Protein AF-A0A9X9A123-F1 (afdb_monomer_lite)

Radius of gyration: 27.2 Å; chains: 1; bounding box: 57×41×63 Å

Foldseek 3Di:
DDDDPPPPDQDPPDADAPPPPHDGDPPRVVVVVVVVCVVPVDDDADPPPRDDDKDKDWDAACDAPVVPDPPPRRHDRPDTHIDMDD

pLDDT: mean 85.86, std 15.97, range [31.08, 98.0]

Secondary structure (DSSP, 8-state):
------TTS--TTS--BSSTTSPBPTT-HHHHHHHHHHHT--PPPPSSS-S---EEEEEE-SS--TTT---GGGT-TT-EEEEEE-

Organism: Bacillus cereus (NCBI:txid1396)

InterPro domains:
  IPR011614 Catalase core domain [PF00199] (12-86)
  IPR018028 Catalase, mono-functional, haem-containing [PR00067] (15-38)
  IPR018028 Catalase, mono-functional, haem-containing [PR00067] (78-86)
  IPR018028 Catalase, mono-functional, haem-containing [PS51402] (1-86)
  IPR018028 Catalase, mono-functional, haem-containing [PTHR11465] (11-86)
  IPR020835 Catalase superfamily [SSF56634] (12-86)
  IPR024708 Catalase active site [PS00438] (38-54)

Structure (mmCIF, N/CA/C/O backbone):
data_AF-A0A9X9A123-F1
#
_entry.id   AF-A0A9X9A123-F1
#
loop_
_atom_site.group_PDB
_atom_site.id
_atom_site.type_symbol
_atom_site.label_atom_id
_atom_site.label_alt_id
_atom_site.label_comp_id
_atom_site.label_asym_id
_atom_site.label_entity_id
_atom_site.label_seq_id
_atom_site.pdbx_PDB_ins_code
_atom_site.Cartn_x
_atom_site.Cartn_y
_atom_site.Cartn_z
_atom_site.occupancy
_atom_site.B_iso_or_equiv
_atom_site.auth_seq_id
_atom_site.auth_comp_id
_atom_site.auth_asym_id
_atom_site.auth_atom_id
_atom_site.pdbx_PDB_model_num
ATOM 1 N N . PHE A 1 1 ? 33.076 -24.883 -32.541 1.00 35.22 1 PHE A N 1
ATOM 2 C CA . PHE A 1 1 ? 33.849 -24.442 -31.362 1.00 35.22 1 PHE A CA 1
ATOM 3 C C . PHE A 1 1 ? 33.287 -23.097 -30.904 1.00 35.22 1 PHE A C 1
ATOM 5 O O . PHE A 1 1 ? 33.600 -22.107 -31.529 1.00 35.22 1 PHE A O 1
ATOM 12 N N . ASN A 1 2 ? 32.397 -22.938 -29.932 1.00 31.08 2 ASN A N 1
ATOM 13 C CA . ASN A 1 2 ? 31.986 -23.793 -28.833 1.00 31.08 2 ASN A CA 1
ATOM 14 C C . ASN A 1 2 ? 30.576 -23.399 -28.364 1.00 31.08 2 ASN A C 1
ATOM 16 O O . ASN A 1 2 ? 30.266 -22.219 -28.259 1.00 31.08 2 ASN A O 1
ATOM 20 N N . LYS A 1 3 ? 29.828 -24.444 -27.999 1.00 36.78 3 LYS A N 1
ATOM 21 C CA . LYS A 1 3 ? 28.641 -24.493 -27.139 1.00 36.78 3 LYS A CA 1
ATOM 22 C C . LYS A 1 3 ? 27.349 -23.850 -27.659 1.00 36.78 3 LYS A C 1
ATOM 24 O O . LYS A 1 3 ? 27.127 -22.649 -27.561 1.00 36.78 3 LYS A O 1
ATOM 29 N N . HIS A 1 4 ? 26.464 -24.740 -28.112 1.00 41.47 4 HIS A N 1
ATOM 30 C CA . HIS A 1 4 ? 25.013 -24.601 -28.051 1.00 41.47 4 HIS A CA 1
ATOM 31 C C . HIS A 1 4 ? 24.620 -23.971 -26.711 1.00 41.47 4 HIS A C 1
ATOM 33 O O . HIS A 1 4 ? 24.704 -24.610 -25.664 1.00 41.47 4 HIS A O 1
ATOM 39 N N . ARG A 1 5 ? 24.274 -22.686 -26.739 1.00 52.00 5 ARG A N 1
ATOM 40 C CA . ARG A 1 5 ? 23.613 -22.029 -25.622 1.00 52.00 5 ARG A CA 1
ATOM 41 C C . ARG A 1 5 ? 22.185 -22.559 -25.654 1.00 52.00 5 ARG A C 1
ATOM 43 O O . ARG A 1 5 ? 21.472 -22.295 -26.615 1.00 52.00 5 ARG A O 1
ATOM 50 N N . GLU A 1 6 ? 21.832 -23.395 -24.685 1.00 44.12 6 GLU A N 1
ATOM 51 C CA . GLU A 1 6 ? 20.461 -23.853 -24.468 1.00 44.12 6 GLU A CA 1
ATOM 52 C C . GLU A 1 6 ? 19.552 -22.616 -24.394 1.00 44.12 6 GLU A C 1
ATOM 54 O O . GLU A 1 6 ? 19.641 -21.811 -23.468 1.00 44.12 6 GLU A O 1
ATOM 59 N N . LEU A 1 7 ? 18.754 -22.409 -25.445 1.00 51.53 7 LEU A N 1
ATOM 60 C CA . LEU A 1 7 ? 17.796 -21.309 -25.602 1.00 51.53 7 LEU A CA 1
ATOM 61 C C . LEU A 1 7 ? 16.469 -21.661 -24.914 1.00 51.53 7 LEU A C 1
ATOM 63 O O . LEU A 1 7 ? 15.406 -21.512 -25.507 1.00 51.53 7 LEU A O 1
ATOM 67 N N . THR A 1 8 ? 16.518 -22.200 -23.699 1.00 49.62 8 THR A N 1
ATOM 68 C CA . THR A 1 8 ? 15.309 -22.566 -22.943 1.00 49.62 8 THR A CA 1
ATOM 69 C C . THR A 1 8 ? 14.887 -21.499 -21.940 1.00 49.62 8 THR A C 1
ATOM 71 O O . THR A 1 8 ? 13.767 -21.553 -21.453 1.00 49.62 8 THR A O 1
ATOM 74 N N . GLU A 1 9 ? 15.727 -20.492 -21.691 1.00 53.16 9 GLU A N 1
ATOM 75 C CA . GLU A 1 9 ? 15.409 -19.369 -20.807 1.00 53.16 9 GLU A CA 1
ATOM 76 C C . GLU A 1 9 ? 15.499 -18.047 -21.586 1.00 53.16 9 GLU A C 1
ATOM 78 O O . GLU A 1 9 ? 16.539 -17.777 -22.207 1.00 53.16 9 GLU A O 1
ATOM 83 N N . PRO A 1 10 ? 14.446 -17.207 -21.582 1.00 57.41 10 PRO A N 1
ATOM 84 C CA . PRO A 1 10 ? 14.505 -15.906 -22.229 1.00 57.41 10 PRO A CA 1
ATOM 85 C C . PRO A 1 10 ? 15.591 -15.036 -21.583 1.00 57.41 10 PRO A C 1
ATOM 87 O O . PRO A 1 10 ? 15.833 -15.077 -20.373 1.00 57.41 10 PRO A O 1
ATOM 90 N N . ALA A 1 11 ? 16.288 -14.244 -22.398 1.00 62.88 11 ALA A N 1
ATOM 91 C CA . ALA A 1 11 ? 17.404 -13.425 -21.946 1.00 62.88 11 ALA A CA 1
ATOM 92 C C . ALA A 1 11 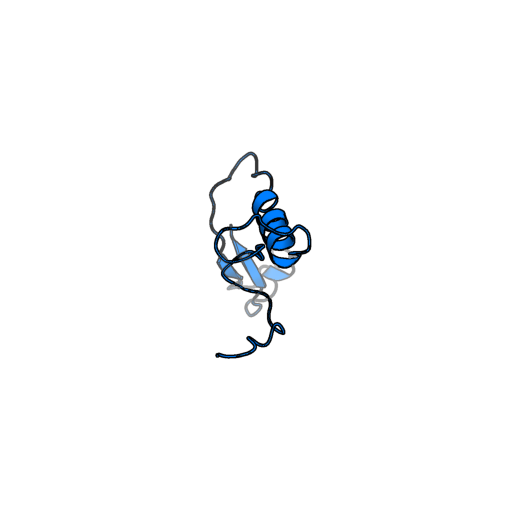? 16.920 -12.288 -21.024 1.00 62.88 11 ALA A C 1
ATOM 94 O O . ALA A 1 11 ? 16.642 -11.183 -21.464 1.00 62.88 11 ALA A O 1
ATOM 95 N N . LYS A 1 12 ? 16.889 -12.539 -19.710 1.00 63.78 12 LYS A N 1
ATOM 96 C CA . LYS A 1 12 ? 16.439 -11.589 -18.671 1.00 63.78 12 LYS A CA 1
ATOM 97 C C . LYS A 1 12 ? 17.102 -10.200 -18.717 1.00 63.78 12 LYS A C 1
ATOM 99 O O . LYS A 1 12 ? 16.553 -9.245 -18.181 1.00 63.78 12 LYS A O 1
ATOM 104 N N . PHE A 1 13 ? 18.291 -10.088 -19.307 1.00 77.12 13 PHE A N 1
ATOM 105 C CA . PHE A 1 13 ? 19.102 -8.864 -19.292 1.00 77.12 13 PHE A CA 1
ATOM 106 C C . PHE A 1 13 ? 19.331 -8.231 -20.671 1.00 77.12 13 PHE A C 1
ATOM 108 O O . PHE A 1 13 ? 19.862 -7.123 -20.735 1.00 77.12 13 PHE A O 1
ATOM 115 N N . HIS A 1 14 ? 18.979 -8.909 -21.768 1.00 84.44 14 HIS A N 1
ATOM 116 C CA . HIS A 1 14 ? 19.287 -8.448 -23.125 1.00 84.44 14 HIS A CA 1
ATOM 117 C C . HIS A 1 14 ? 18.148 -8.781 -24.083 1.00 84.44 14 HIS A C 1
ATOM 119 O O . HIS A 1 14 ? 17.609 -9.880 -24.024 1.00 84.44 14 HIS A O 1
ATOM 125 N N . SER A 1 15 ? 17.842 -7.860 -24.995 1.00 88.19 15 SER A N 1
ATOM 126 C CA . SER A 1 15 ? 16.882 -8.107 -26.066 1.00 88.19 15 SER A CA 1
ATOM 127 C C . SER A 1 15 ? 17.405 -9.136 -27.068 1.00 88.19 15 SER A C 1
ATOM 129 O O . SER A 1 15 ? 18.614 -9.296 -27.277 1.00 88.19 15 SER A O 1
ATOM 131 N N . GLN A 1 16 ? 16.481 -9.836 -27.715 1.00 90.06 16 GLN A N 1
ATOM 132 C CA . GLN A 1 16 ? 16.775 -10.745 -28.804 1.00 90.06 16 GLN A CA 1
ATOM 133 C C . GLN A 1 16 ? 17.097 -9.939 -30.067 1.00 90.06 16 GLN A C 1
ATOM 135 O O . GLN A 1 16 ? 16.264 -9.197 -30.586 1.00 90.06 16 GLN A O 1
ATOM 140 N N . THR A 1 17 ? 18.314 -10.095 -30.582 1.00 89.69 17 THR A N 1
ATOM 141 C CA . THR A 1 17 ? 18.803 -9.375 -31.765 1.00 89.69 17 THR A CA 1
ATOM 142 C C . THR A 1 17 ? 19.332 -10.330 -32.832 1.00 89.69 17 THR A C 1
ATOM 144 O O . THR A 1 17 ? 19.724 -11.466 -32.545 1.00 89.69 17 THR A O 1
ATOM 147 N N . VAL A 1 18 ? 19.405 -9.865 -34.084 1.00 90.00 18 VAL A N 1
ATOM 148 C CA . VAL A 1 18 ? 20.096 -10.589 -35.169 1.00 90.00 18 VAL A CA 1
ATOM 149 C C . VAL A 1 18 ? 21.616 -10.484 -34.971 1.00 90.00 18 VAL A C 1
ATOM 151 O O . VAL A 1 18 ? 22.293 -9.643 -35.555 1.00 90.00 18 VAL A O 1
ATOM 154 N N . GLY A 1 19 ? 22.175 -11.328 -34.104 1.00 86.94 19 GLY A N 1
ATOM 155 C CA . GLY A 1 19 ? 23.585 -11.247 -33.707 1.00 86.94 19 GLY A CA 1
ATOM 156 C C . GLY A 1 19 ? 23.872 -10.084 -32.747 1.00 86.94 19 GLY A C 1
ATOM 157 O O . GLY A 1 19 ? 22.991 -9.297 -32.410 1.00 86.94 19 GLY A O 1
ATOM 158 N N . SER A 1 20 ? 25.116 -9.957 -32.280 1.00 83.81 20 SER A N 1
ATOM 159 C CA . SER A 1 20 ? 25.473 -9.056 -31.164 1.00 83.81 20 SER A CA 1
ATOM 160 C C . SER A 1 20 ? 25.306 -7.555 -31.440 1.00 83.81 20 SER A C 1
ATOM 162 O O . SER A 1 20 ? 25.274 -6.767 -30.500 1.00 83.81 20 SER A O 1
ATOM 164 N N . ARG A 1 21 ? 25.230 -7.147 -32.711 1.00 87.12 21 ARG A N 1
ATOM 165 C CA . ARG A 1 21 ? 25.059 -5.748 -33.148 1.00 87.12 21 ARG A CA 1
ATOM 166 C C . ARG A 1 21 ? 23.952 -5.574 -34.194 1.00 87.12 21 ARG A C 1
ATOM 168 O O . ARG A 1 21 ? 23.943 -4.576 -34.908 1.00 87.12 21 ARG A O 1
ATOM 175 N N . GLY A 1 22 ? 23.069 -6.560 -34.335 1.00 89.12 22 GLY A N 1
ATOM 176 C CA . GLY A 1 22 ? 21.950 -6.475 -35.270 1.00 89.12 22 GLY A CA 1
ATOM 177 C C . GLY A 1 22 ? 20.706 -5.822 -34.671 1.00 89.12 22 GLY A C 1
ATOM 178 O O . GLY A 1 22 ? 20.677 -5.518 -33.478 1.00 89.12 22 GLY A O 1
ATOM 179 N N . PRO A 1 23 ? 19.666 -5.618 -35.496 1.00 92.00 23 PRO A N 1
ATOM 180 C CA . PRO A 1 23 ? 18.379 -5.103 -35.041 1.00 92.00 23 PRO A CA 1
ATOM 181 C C . PRO A 1 23 ? 17.700 -6.058 -34.050 1.00 92.00 23 PRO A C 1
ATOM 183 O O . PRO A 1 23 ? 17.953 -7.267 -34.062 1.00 92.00 23 PRO A O 1
ATOM 186 N N . VAL A 1 24 ? 16.825 -5.492 -33.216 1.00 91.69 24 VAL A N 1
ATOM 187 C CA . VAL A 1 24 ? 15.947 -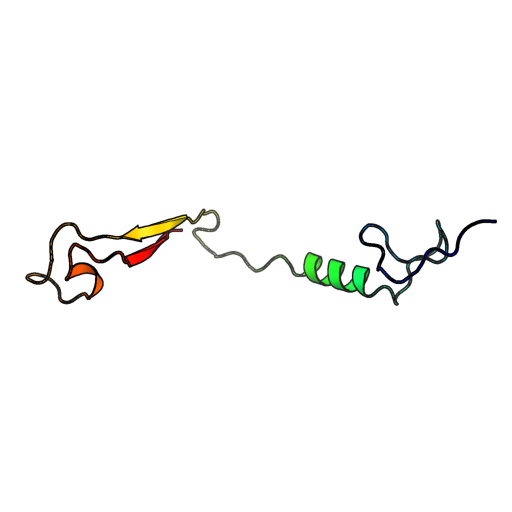6.232 -32.297 1.00 91.69 24 VAL A CA 1
ATOM 188 C C . VAL A 1 24 ? 14.875 -6.977 -33.090 1.00 91.69 24 VAL A C 1
ATOM 190 O O . VAL A 1 24 ? 14.380 -6.476 -34.099 1.00 91.69 24 VAL A O 1
ATOM 193 N N . LEU A 1 25 ? 14.547 -8.186 -32.643 1.00 89.62 25 LEU A N 1
ATOM 194 C CA . LEU A 1 25 ? 13.521 -9.029 -33.239 1.00 89.62 25 LEU A CA 1
ATOM 195 C C . LEU A 1 25 ? 12.156 -8.785 -32.587 1.00 89.62 25 LEU A C 1
ATOM 197 O O . LEU A 1 25 ? 12.044 -8.816 -31.369 1.00 89.62 25 LEU A O 1
ATOM 201 N N . GLU A 1 26 ? 11.111 -8.659 -33.405 1.00 90.25 26 GLU A N 1
ATOM 202 C CA . GLU A 1 26 ? 9.722 -8.461 -32.942 1.00 90.25 26 GLU A CA 1
ATOM 203 C C . GLU A 1 26 ? 9.145 -9.677 -32.195 1.00 90.25 26 GLU A C 1
ATOM 205 O O . GLU A 1 26 ? 8.211 -9.576 -31.411 1.00 90.25 26 GLU A O 1
ATOM 210 N N . GLN A 1 27 ? 9.706 -10.866 -32.420 1.00 89.62 27 GLN A N 1
ATOM 211 C CA . GLN A 1 27 ? 9.283 -12.082 -31.716 1.00 89.62 27 GLN A CA 1
ATOM 212 C C . GLN A 1 27 ? 9.733 -12.117 -30.243 1.00 89.62 27 GLN A C 1
ATOM 214 O O . GLN A 1 27 ? 9.414 -13.074 -29.538 1.00 89.62 27 GLN A O 1
ATOM 219 N N . ASP A 1 28 ? 10.500 -11.119 -29.787 1.00 89.88 28 ASP A N 1
ATOM 220 C CA . ASP A 1 28 ? 10.950 -11.005 -28.401 1.00 89.88 28 ASP A CA 1
ATOM 221 C C . ASP A 1 28 ? 9.793 -10.591 -27.480 1.00 89.88 28 ASP A C 1
ATOM 223 O O . ASP A 1 28 ? 9.643 -9.429 -27.091 1.00 89.88 28 ASP A O 1
ATOM 227 N N . SER A 1 29 ? 8.954 -11.563 -27.121 1.00 88.75 29 SER A N 1
ATOM 228 C CA . SER A 1 29 ? 7.784 -11.331 -26.271 1.00 88.75 29 SER A CA 1
ATOM 229 C C . SER A 1 29 ? 8.155 -10.747 -24.906 1.00 88.75 29 SER A C 1
ATOM 231 O O . SER A 1 29 ? 7.433 -9.901 -24.389 1.00 88.75 29 SER A O 1
ATOM 233 N N . VAL A 1 30 ? 9.311 -11.119 -24.347 1.00 88.88 30 VAL A N 1
ATOM 234 C CA . VAL A 1 30 ? 9.761 -10.655 -23.025 1.00 88.88 30 VAL A CA 1
ATOM 235 C C . VAL A 1 30 ? 10.125 -9.174 -23.042 1.00 88.88 30 VAL A C 1
ATOM 237 O O . VAL A 1 30 ? 9.781 -8.444 -22.105 1.00 88.88 30 VAL A O 1
ATOM 240 N N . LEU A 1 31 ? 10.779 -8.703 -24.107 1.00 90.50 31 LEU A N 1
ATOM 241 C CA . LEU A 1 31 ? 11.026 -7.277 -24.306 1.00 90.50 31 LEU A CA 1
ATOM 242 C C . LEU A 1 31 ? 9.712 -6.501 -24.417 1.00 90.50 31 LEU A C 1
ATOM 244 O O . LEU A 1 31 ? 9.546 -5.481 -23.743 1.00 90.50 31 LEU A O 1
ATOM 248 N N . HIS A 1 32 ? 8.787 -6.975 -25.254 1.00 91.06 32 HIS A N 1
ATOM 249 C CA . HIS A 1 32 ? 7.519 -6.289 -25.486 1.00 91.06 32 HIS A CA 1
ATOM 250 C C . HIS A 1 32 ? 6.659 -6.223 -24.219 1.00 91.06 32 HIS A C 1
ATOM 252 O O . HIS A 1 32 ? 6.179 -5.141 -23.888 1.00 91.06 32 HIS A O 1
ATOM 258 N N . GLU A 1 33 ? 6.528 -7.317 -23.467 1.00 91.94 33 GLU A N 1
ATOM 259 C CA . GLU A 1 33 ? 5.795 -7.349 -22.193 1.00 91.94 33 GLU A CA 1
ATOM 260 C C . GLU A 1 33 ? 6.406 -6.389 -21.160 1.00 91.94 33 GLU A C 1
ATOM 262 O O . GLU A 1 33 ? 5.694 -5.609 -20.522 1.00 91.94 33 GLU A O 1
ATOM 267 N N . SER A 1 34 ? 7.738 -6.371 -21.047 1.00 90.12 34 SER A N 1
ATOM 268 C CA . SER A 1 34 ? 8.446 -5.479 -20.121 1.00 90.12 34 SER A CA 1
ATOM 269 C C . SER A 1 34 ? 8.241 -4.001 -20.473 1.00 90.12 34 SER A C 1
ATOM 271 O O . SER A 1 34 ? 7.977 -3.178 -19.594 1.00 90.12 34 SER A O 1
ATOM 273 N N . LEU A 1 35 ? 8.325 -3.651 -21.763 1.00 92.69 35 LEU A N 1
ATOM 274 C CA . LEU A 1 35 ? 8.079 -2.288 -22.242 1.00 92.69 35 LEU A CA 1
ATOM 275 C C . LEU A 1 35 ? 6.617 -1.878 -22.062 1.00 92.69 35 LEU A C 1
ATOM 277 O O . LEU A 1 35 ? 6.348 -0.752 -21.644 1.00 92.69 35 LEU A O 1
ATOM 281 N N . GLN A 1 36 ? 5.675 -2.779 -22.341 1.00 94.81 36 GLN A N 1
ATOM 282 C CA . GLN A 1 36 ? 4.248 -2.529 -22.150 1.00 94.81 36 GLN A CA 1
ATOM 283 C C . GLN A 1 36 ? 3.929 -2.216 -20.688 1.00 94.81 36 GLN A C 1
ATOM 285 O O . GLN A 1 36 ? 3.232 -1.233 -20.428 1.00 94.81 36 GLN A O 1
ATOM 290 N N . GLN A 1 37 ? 4.469 -2.992 -19.744 1.00 93.25 37 GLN A N 1
ATOM 291 C CA . GLN A 1 37 ? 4.274 -2.744 -18.318 1.00 93.25 37 GLN A CA 1
ATOM 292 C C . GLN A 1 37 ? 4.907 -1.421 -17.877 1.00 93.25 37 GLN A C 1
ATOM 294 O O . GLN A 1 37 ? 4.269 -0.664 -17.152 1.00 93.25 37 GLN A O 1
ATOM 299 N N . PHE A 1 38 ? 6.114 -1.107 -18.352 1.00 92.75 38 PHE A N 1
ATOM 300 C CA . PHE A 1 38 ? 6.799 0.145 -18.023 1.00 92.75 38 PHE A CA 1
ATOM 301 C C . PHE A 1 38 ? 6.050 1.385 -18.534 1.00 92.75 38 PHE A C 1
ATOM 303 O O . PHE A 1 38 ? 5.834 2.338 -17.788 1.00 92.75 38 PHE A O 1
ATOM 310 N N . ILE A 1 39 ? 5.604 1.370 -19.794 1.00 95.25 39 ILE A N 1
ATOM 311 C CA . ILE A 1 39 ? 4.880 2.500 -20.401 1.00 95.25 39 ILE A CA 1
ATOM 312 C C . ILE A 1 39 ? 3.565 2.780 -19.657 1.00 95.25 39 ILE A C 1
ATOM 314 O O . ILE A 1 39 ? 3.171 3.938 -19.523 1.00 95.25 39 ILE A O 1
ATOM 318 N N . HIS A 1 40 ? 2.906 1.737 -19.146 1.00 93.88 40 HIS A N 1
ATOM 319 C CA . HIS A 1 40 ? 1.611 1.836 -18.465 1.00 93.88 40 HIS A CA 1
ATOM 320 C C . HIS A 1 40 ? 1.707 1.763 -16.934 1.00 93.88 40 HIS A C 1
ATOM 322 O O . HIS A 1 40 ? 0.684 1.635 -16.264 1.00 93.88 40 HIS A O 1
ATOM 328 N N . GLU A 1 41 ? 2.907 1.868 -16.359 1.00 94.38 41 GLU A N 1
ATOM 329 C CA . GLU A 1 41 ? 3.106 1.771 -14.908 1.00 94.38 41 GLU A CA 1
ATOM 330 C C . GLU A 1 41 ? 2.428 2.930 -14.163 1.00 94.38 41 GLU A C 1
A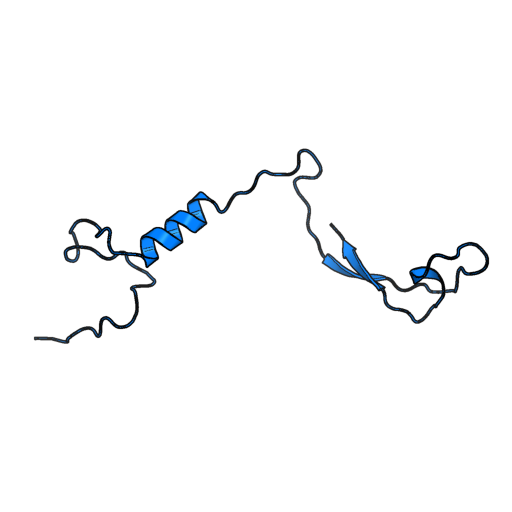TOM 332 O O . GLU A 1 41 ? 1.895 2.774 -13.061 1.00 94.38 41 GLU A O 1
ATOM 337 N N . LYS A 1 42 ? 2.423 4.117 -14.776 1.00 89.94 42 LYS A N 1
ATOM 338 C CA . LYS A 1 42 ? 1.898 5.320 -14.141 1.00 89.94 42 LYS A CA 1
ATOM 339 C C . LYS A 1 42 ? 0.383 5.431 -14.311 1.00 89.94 42 LYS A C 1
ATOM 341 O O . LYS A 1 42 ? -0.118 5.811 -15.365 1.00 89.94 42 LYS A O 1
ATOM 346 N N . ILE A 1 43 ? -0.339 5.208 -13.218 1.00 87.88 43 ILE A N 1
ATOM 347 C CA . ILE A 1 43 ? -1.744 5.610 -13.083 1.00 87.88 43 ILE A CA 1
ATOM 348 C C . ILE A 1 43 ? -1.867 7.111 -12.780 1.00 87.88 43 ILE A C 1
ATOM 350 O O . ILE A 1 43 ? -0.928 7.746 -12.292 1.00 87.88 43 ILE A O 1
ATOM 354 N N . LEU A 1 44 ? -3.042 7.688 -13.043 1.00 88.62 44 LEU A N 1
ATOM 355 C CA . LEU A 1 44 ? -3.340 9.070 -12.662 1.00 88.62 44 LEU A CA 1
ATOM 356 C C . LEU A 1 44 ? -3.253 9.246 -11.138 1.00 88.62 44 LEU A C 1
ATOM 358 O O . LEU A 1 44 ? -3.737 8.422 -10.360 1.00 88.62 44 LEU A O 1
ATOM 362 N N . GLU A 1 45 ? -2.648 10.348 -10.713 1.00 89.12 45 GLU A N 1
ATOM 363 C CA . GLU A 1 45 ? -2.501 10.696 -9.302 1.00 89.12 45 GLU A CA 1
ATOM 364 C C . GLU A 1 45 ? -3.811 11.282 -8.731 1.00 89.12 45 GLU A C 1
ATOM 366 O O . GLU A 1 45 ? -4.654 11.807 -9.462 1.00 89.12 45 GLU A O 1
ATOM 371 N N . ARG A 1 46 ? -4.008 11.200 -7.404 1.00 88.81 46 ARG A N 1
ATOM 372 C CA . ARG A 1 46 ? -5.158 11.850 -6.739 1.00 88.81 46 ARG A CA 1
ATOM 373 C C . ARG A 1 46 ? -5.050 13.379 -6.881 1.00 88.81 46 ARG A C 1
ATOM 375 O O . ARG A 1 46 ? -3.936 13.884 -6.838 1.00 88.81 46 ARG A O 1
ATOM 382 N N . PRO A 1 47 ? -6.161 14.136 -6.966 1.00 89.44 47 PRO A N 1
ATOM 383 C CA . PRO A 1 47 ? -6.104 15.595 -7.130 1.00 89.44 47 PRO A CA 1
ATOM 384 C C . PRO A 1 47 ? -5.561 16.332 -5.892 1.00 89.44 47 PRO A C 1
ATOM 386 O O . PRO A 1 47 ? -4.976 17.402 -6.014 1.00 89.44 47 PRO A O 1
ATOM 389 N N . VAL A 1 48 ? -5.741 15.760 -4.696 1.00 92.00 48 VAL A N 1
ATOM 390 C CA . VAL A 1 48 ? -5.251 16.283 -3.409 1.00 92.00 48 VAL A CA 1
ATOM 391 C C . VAL A 1 48 ? -4.705 15.140 -2.546 1.00 92.00 48 VAL A C 1
ATOM 393 O O . VAL A 1 48 ? -5.014 13.971 -2.794 1.00 92.00 48 VAL A O 1
ATOM 396 N N . HIS A 1 49 ? -3.887 15.460 -1.534 1.00 92.69 49 HIS A N 1
ATOM 397 C CA . HIS A 1 49 ? -3.174 14.473 -0.697 1.00 92.69 49 HIS A CA 1
ATOM 398 C C . HIS A 1 49 ? -2.388 13.452 -1.541 1.00 92.69 49 HIS A C 1
ATOM 400 O O . HIS A 1 49 ? -2.498 12.230 -1.379 1.00 92.69 49 HIS A O 1
ATOM 406 N N . VAL A 1 50 ? -1.639 13.983 -2.510 1.00 88.06 50 VAL A N 1
ATOM 407 C CA . VAL A 1 50 ? -0.938 13.208 -3.541 1.00 88.06 50 VAL A CA 1
ATOM 408 C C . VAL A 1 50 ? 0.229 12.429 -2.942 1.00 88.06 50 VAL A C 1
ATOM 410 O O . VAL A 1 50 ? 0.358 11.224 -3.153 1.00 88.06 50 VAL A O 1
ATOM 413 N N . LYS A 1 51 ? 1.023 13.108 -2.110 1.00 90.50 51 LYS A N 1
ATOM 414 C CA . LYS A 1 51 ? 2.127 12.519 -1.356 1.00 90.50 51 LYS A CA 1
ATOM 415 C C . LYS A 1 51 ? 1.624 12.039 0.002 1.00 90.50 51 LYS A C 1
ATOM 417 O O . LYS A 1 51 ? 1.107 12.831 0.783 1.00 90.50 51 LYS A O 1
ATOM 422 N N . GLY A 1 52 ? 1.808 10.757 0.280 1.00 91.06 52 GLY A N 1
ATOM 423 C CA . GLY A 1 52 ? 1.465 10.138 1.555 1.00 91.06 52 GLY A CA 1
ATOM 424 C C . GLY A 1 52 ? 2.099 8.758 1.657 1.00 91.06 52 GLY A C 1
ATOM 425 O O . GLY A 1 52 ? 2.458 8.165 0.639 1.00 91.06 52 GLY A O 1
ATOM 426 N N . PHE A 1 53 ? 2.236 8.265 2.880 1.00 93.44 53 PHE A N 1
ATOM 427 C CA . PHE A 1 53 ? 2.756 6.935 3.177 1.00 93.44 53 PHE A CA 1
ATOM 428 C C . PHE A 1 53 ? 1.737 6.211 4.037 1.00 93.44 53 PHE A C 1
ATOM 430 O O . PHE A 1 53 ? 1.099 6.833 4.879 1.00 93.44 53 PHE A O 1
ATOM 437 N N . GLY A 1 54 ? 1.589 4.908 3.818 1.00 95.25 54 GLY A N 1
ATOM 438 C CA . GLY A 1 54 ? 0.672 4.101 4.603 1.00 95.25 54 GLY A CA 1
ATOM 439 C C . GLY A 1 54 ? 1.384 3.119 5.515 1.00 95.25 54 GLY A C 1
ATOM 440 O O . GLY A 1 54 ? 2.492 2.673 5.218 1.00 95.25 54 GLY A O 1
ATOM 441 N N . ALA A 1 55 ? 0.722 2.768 6.610 1.00 97.56 55 ALA A N 1
ATOM 442 C CA . ALA A 1 55 ? 1.162 1.724 7.523 1.00 97.56 55 ALA A CA 1
ATOM 443 C C . ALA A 1 55 ? -0.020 0.830 7.899 1.00 97.56 55 ALA A C 1
ATOM 445 O O . ALA A 1 55 ? -1.147 1.304 8.076 1.00 97.56 55 ALA A O 1
ATOM 446 N N . PHE A 1 56 ? 0.259 -0.465 8.031 1.00 98.00 56 PHE A N 1
ATOM 447 C CA . PHE A 1 56 ? -0.680 -1.427 8.592 1.00 98.00 56 PHE A CA 1
ATOM 448 C C . PHE A 1 56 ? -0.512 -1.494 10.104 1.00 98.00 56 PHE A C 1
ATOM 450 O O . PHE A 1 56 ? 0.600 -1.415 10.628 1.00 98.00 56 PHE A O 1
ATOM 457 N N . GLY A 1 57 ? -1.624 -1.676 10.801 1.00 96.94 57 GLY A N 1
ATOM 458 C CA . GLY A 1 57 ? -1.635 -1.845 12.242 1.00 96.94 57 GLY A CA 1
ATOM 459 C C 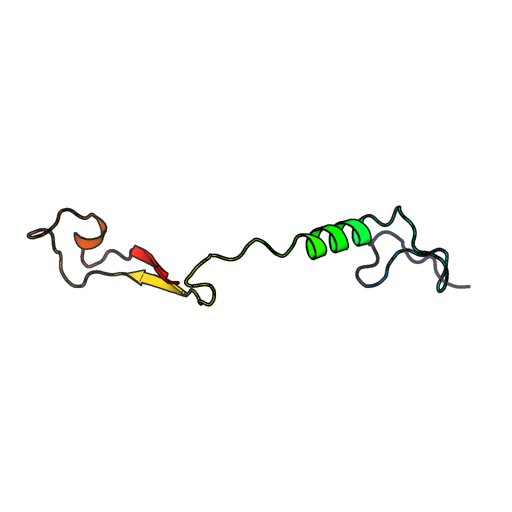. GLY A 1 57 ? -2.958 -2.416 12.717 1.00 96.94 57 GLY A C 1
ATOM 460 O O . GLY A 1 57 ? -3.747 -2.959 11.942 1.00 96.94 57 GLY A O 1
ATOM 461 N N . TYR A 1 58 ? -3.204 -2.279 14.011 1.00 96.81 58 TYR A N 1
ATOM 462 C CA . TYR A 1 58 ? -4.485 -2.618 14.602 1.00 96.81 58 TYR A CA 1
ATOM 463 C C . TYR A 1 58 ? -4.926 -1.510 15.550 1.00 96.81 58 TYR A C 1
ATOM 465 O O . TYR A 1 58 ? -4.114 -0.878 16.225 1.00 96.81 58 TYR A O 1
ATOM 473 N N . PHE A 1 59 ? -6.228 -1.293 15.595 1.00 96.06 59 PHE A N 1
ATOM 474 C CA . PHE A 1 59 ? -6.888 -0.499 16.610 1.00 96.06 59 PHE A CA 1
ATOM 475 C C . PHE A 1 59 ? -7.444 -1.438 17.685 1.00 96.06 59 PHE A C 1
ATOM 477 O O . PHE A 1 59 ? -7.944 -2.518 17.371 1.00 96.06 59 PHE A O 1
ATOM 484 N N . GLN A 1 60 ? -7.338 -1.041 18.950 1.00 95.19 60 GLN A N 1
ATOM 485 C CA . GLN A 1 60 ? -7.910 -1.772 20.075 1.00 95.19 60 GLN A CA 1
ATOM 486 C C . GLN A 1 60 ? -8.499 -0.769 21.062 1.00 95.19 60 GLN A C 1
ATOM 488 O O . GLN A 1 60 ? -7.808 0.141 21.525 1.00 95.19 60 GLN A O 1
ATOM 493 N N . THR A 1 61 ? -9.776 -0.944 21.385 1.00 94.75 61 THR A N 1
ATOM 494 C CA . THR A 1 61 ? -10.454 -0.101 22.369 1.00 94.75 61 THR A CA 1
ATOM 495 C C . THR A 1 61 ? -10.014 -0.498 23.775 1.00 94.75 61 THR A C 1
ATOM 497 O O . THR A 1 61 ? -9.973 -1.678 24.092 1.00 94.75 61 THR A O 1
ATOM 500 N N . ILE A 1 62 ? -9.706 0.464 24.646 1.00 93.81 62 ILE A N 1
ATOM 501 C CA . ILE A 1 62 ? -9.295 0.154 26.029 1.00 93.81 62 ILE A CA 1
ATOM 502 C C . ILE A 1 62 ? -10.508 -0.258 26.883 1.00 93.81 62 ILE A C 1
ATOM 504 O O . ILE A 1 62 ? -10.434 -1.219 27.644 1.00 93.81 62 ILE A O 1
ATOM 508 N N . TYR A 1 63 ? -11.643 0.431 26.719 1.00 93.81 63 TYR A N 1
ATOM 509 C CA . TYR A 1 63 ? -12.888 0.186 27.457 1.00 93.81 63 TYR A CA 1
ATOM 510 C C . TYR A 1 63 ? -14.085 0.110 26.506 1.00 93.81 63 TYR A C 1
ATOM 512 O O . TYR A 1 63 ? -14.136 0.849 25.528 1.00 93.81 63 TYR A O 1
ATOM 520 N N . SER A 1 64 ? -15.063 -0.752 26.803 1.00 94.19 64 SER A N 1
ATOM 521 C CA . SER A 1 64 ? -16.297 -0.853 26.009 1.00 94.19 64 SER A CA 1
ATOM 522 C C . SER A 1 64 ? -17.043 0.481 25.980 1.00 94.19 64 SER A C 1
ATOM 524 O O . SER A 1 64 ? -17.333 1.041 27.033 1.00 94.19 64 SER A O 1
ATOM 526 N N . MET A 1 65 ? -17.395 0.961 24.786 1.00 94.19 65 MET A N 1
ATOM 527 C CA . MET A 1 65 ? -18.197 2.180 24.590 1.00 94.19 65 MET A CA 1
ATOM 528 C C . MET A 1 65 ? -19.681 1.873 24.332 1.00 94.19 65 MET A C 1
ATOM 530 O O . MET A 1 65 ? -20.392 2.689 23.742 1.00 94.19 65 MET A O 1
ATOM 534 N N . SER A 1 66 ? -20.154 0.699 24.760 1.00 93.44 66 SER A N 1
ATOM 535 C CA . SER A 1 66 ? -21.527 0.216 24.538 1.00 93.44 66 SER A CA 1
ATOM 536 C C . SER A 1 66 ? -22.620 1.158 25.062 1.00 93.44 66 SER A C 1
ATOM 538 O O . SER A 1 66 ? -23.706 1.214 24.488 1.00 93.44 66 SER A O 1
ATOM 540 N N . GLU A 1 67 ? -22.328 1.945 26.101 1.00 94.75 67 GLU A N 1
ATOM 541 C CA . GLU A 1 67 ? -23.245 2.953 26.651 1.00 94.75 67 GLU A CA 1
ATOM 542 C C . GLU A 1 67 ? -23.509 4.115 25.676 1.00 94.75 67 GLU A C 1
ATOM 544 O O . GLU A 1 67 ? -24.604 4.675 25.647 1.00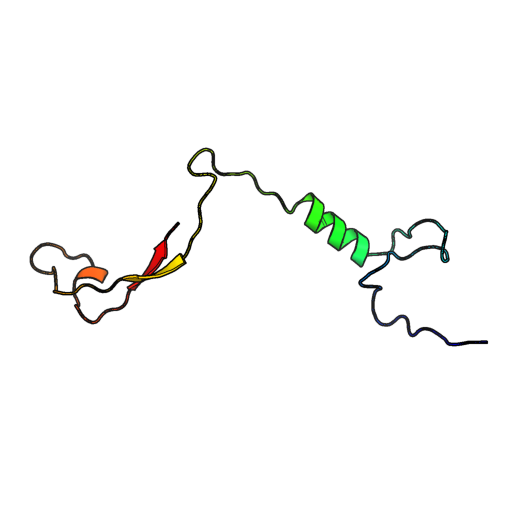 94.75 67 GLU A O 1
ATOM 549 N N . HIS A 1 68 ? -22.525 4.472 24.848 1.00 94.69 68 HIS A N 1
ATOM 550 C CA . HIS A 1 68 ? -22.594 5.647 23.974 1.00 94.69 68 HIS A CA 1
ATOM 551 C C . HIS A 1 68 ? -22.820 5.292 22.506 1.00 94.69 68 HIS A C 1
ATOM 553 O O . HIS A 1 68 ? -23.371 6.088 21.746 1.00 94.69 68 HIS A O 1
ATOM 559 N N . THR A 1 69 ? -22.375 4.113 22.075 1.00 95.31 69 THR A N 1
ATOM 560 C CA . THR A 1 69 ? -22.414 3.719 20.670 1.00 95.31 69 THR A CA 1
ATOM 561 C C . THR A 1 69 ? -22.626 2.224 20.500 1.00 95.31 69 THR A C 1
ATOM 563 O O . THR A 1 69 ? -22.208 1.411 21.317 1.00 95.31 69 THR A O 1
ATOM 566 N N . LYS A 1 70 ? -23.240 1.857 19.374 1.00 93.56 70 LYS A N 1
ATOM 567 C CA . LYS A 1 70 ? -23.446 0.468 18.938 1.00 93.56 70 LYS A CA 1
ATOM 568 C C . LYS A 1 70 ? -22.450 0.037 17.856 1.00 93.56 70 LYS A C 1
ATOM 570 O O . LYS A 1 70 ? -22.630 -1.005 17.235 1.00 93.56 70 LYS A O 1
ATOM 575 N N . LEU A 1 71 ? -21.421 0.849 17.588 1.00 94.00 71 LEU A N 1
ATOM 576 C CA . LEU A 1 71 ? -20.374 0.520 16.620 1.00 94.00 71 LEU A CA 1
ATOM 577 C C . LEU A 1 71 ? -19.628 -0.738 17.063 1.00 94.00 71 LEU A C 1
ATOM 579 O O . LEU A 1 71 ? -19.083 -0.772 18.166 1.00 94.00 71 LEU A O 1
ATOM 583 N N . SER A 1 72 ? -19.595 -1.749 16.197 1.00 91.00 72 SER A N 1
ATOM 584 C CA . SER A 1 72 ? -19.082 -3.090 16.505 1.00 91.00 72 SER A CA 1
ATOM 585 C C . SER A 1 72 ? -17.653 -3.075 17.052 1.00 91.00 72 SER A C 1
ATOM 587 O O . SER A 1 72 ? -17.391 -3.641 18.106 1.00 91.00 72 SER A O 1
ATOM 589 N N . PHE A 1 73 ? -16.760 -2.332 16.401 1.00 92.88 73 PHE A N 1
ATOM 590 C CA . PHE A 1 73 ? -15.335 -2.263 16.738 1.00 92.88 73 PHE A CA 1
ATOM 591 C C . PHE A 1 73 ? -15.019 -1.572 18.085 1.00 92.88 73 PHE A C 1
ATOM 593 O O . PHE A 1 73 ? -13.873 -1.584 18.532 1.00 92.88 73 PHE A O 1
ATOM 600 N N . LEU A 1 74 ? -16.022 -0.965 18.735 1.00 94.81 74 LEU A N 1
ATOM 601 C CA . LEU A 1 74 ? -15.907 -0.278 20.031 1.00 94.81 74 LEU A CA 1
ATOM 602 C C . LEU A 1 74 ? -16.609 -1.020 21.181 1.00 94.81 74 LEU A C 1
ATOM 604 O O . LEU A 1 74 ? -16.622 -0.529 22.312 1.00 94.81 74 LEU A O 1
ATOM 608 N N . GLN A 1 75 ? -17.214 -2.184 20.916 1.00 92.00 75 GLN A N 1
ATOM 609 C CA . GLN A 1 75 ? -17.976 -2.918 21.932 1.00 92.00 75 GLN A CA 1
ATOM 610 C C . GLN A 1 75 ? -17.075 -3.692 22.895 1.00 92.00 75 GLN A C 1
ATOM 612 O O . GLN A 1 75 ? -17.365 -3.744 24.089 1.00 92.00 75 GLN A O 1
ATOM 617 N N . ASN A 1 76 ? -15.976 -4.263 22.402 1.00 91.00 76 ASN A N 1
ATOM 618 C CA . ASN A 1 76 ? -15.123 -5.170 23.166 1.00 91.00 76 ASN A CA 1
ATOM 619 C C . ASN A 1 76 ? -13.714 -4.593 23.333 1.00 91.00 76 ASN A C 1
ATOM 621 O O . ASN A 1 76 ? -13.106 -4.138 22.367 1.00 91.00 76 ASN A O 1
ATOM 625 N N . SER A 1 77 ? -13.154 -4.665 24.543 1.00 88.00 77 SER A N 1
ATOM 626 C CA . SER A 1 77 ? -11.812 -4.131 24.828 1.00 88.00 77 SER A CA 1
ATOM 627 C C . SER A 1 77 ? -10.655 -5.020 24.351 1.00 88.00 77 SER A C 1
ATOM 629 O O . SER A 1 77 ? -9.517 -4.574 24.226 1.00 88.00 77 SER A O 1
ATOM 631 N N . ASN A 1 78 ? -10.923 -6.293 24.065 1.00 89.00 78 ASN A N 1
ATOM 632 C CA . ASN A 1 78 ? -9.906 -7.260 23.631 1.00 89.00 78 ASN A CA 1
ATOM 633 C C . ASN A 1 78 ? -9.897 -7.494 22.116 1.00 89.00 78 ASN A C 1
ATOM 635 O O . ASN A 1 78 ? -9.138 -8.323 21.616 1.00 89.00 78 ASN A O 1
ATOM 639 N N . GLU A 1 79 ? -10.747 -6.783 21.381 1.00 93.06 79 GLU A N 1
ATOM 640 C CA . GLU A 1 79 ? -10.873 -6.942 19.942 1.00 93.06 79 GLU A CA 1
ATOM 641 C C . GLU A 1 79 ? -9.819 -6.097 19.220 1.00 93.06 79 GLU A C 1
ATOM 643 O O . GLU A 1 79 ? -9.745 -4.879 19.392 1.00 93.06 79 GLU A O 1
ATOM 648 N N . LYS A 1 80 ? -8.979 -6.763 18.420 1.00 94.75 80 LYS A N 1
ATOM 649 C CA . LYS A 1 80 ? -8.002 -6.107 17.550 1.00 94.75 80 LYS A CA 1
ATOM 650 C C . LYS A 1 80 ? -8.604 -5.938 16.169 1.00 94.75 80 LYS A C 1
ATOM 652 O O . LYS A 1 80 ? -8.851 -6.917 15.470 1.00 94.75 80 LYS A O 1
ATOM 657 N N . VAL A 1 81 ? -8.787 -4.691 15.773 1.00 95.88 81 VAL A N 1
ATOM 658 C CA . VAL A 1 81 ? -9.419 -4.303 14.517 1.00 95.88 81 VAL A CA 1
ATOM 659 C C . VAL A 1 81 ? -8.306 -3.935 13.541 1.00 95.88 81 VAL A C 1
ATOM 661 O O . VAL A 1 81 ? -7.599 -2.958 13.793 1.00 95.88 81 VAL A O 1
ATOM 664 N N . PRO A 1 82 ? -8.086 -4.697 12.457 1.00 96.94 82 PRO A N 1
ATOM 665 C CA . PRO A 1 82 ? -7.058 -4.368 11.478 1.00 96.94 82 PRO A CA 1
ATOM 666 C C . PRO A 1 82 ? -7.342 -3.011 10.835 1.00 96.94 82 PRO A C 1
ATOM 668 O O . PRO A 1 82 ? -8.456 -2.756 10.378 1.00 96.94 82 PRO A O 1
ATOM 671 N N . VAL A 1 83 ? -6.333 -2.145 10.787 1.00 97.38 83 VAL A N 1
ATOM 672 C CA . VAL A 1 83 ? -6.442 -0.819 10.171 1.00 97.38 83 VAL A CA 1
ATOM 673 C C . VAL A 1 83 ? -5.284 -0.568 9.219 1.00 97.38 83 VAL A C 1
ATOM 675 O O . VAL A 1 83 ? -4.172 -1.073 9.393 1.00 97.38 83 VAL A O 1
ATOM 678 N N . MET A 1 84 ? -5.557 0.258 8.216 1.00 97.69 84 MET A N 1
ATOM 679 C CA . MET A 1 84 ? -4.556 0.828 7.329 1.00 97.69 84 MET A CA 1
ATOM 680 C C . MET A 1 84 ? -4.692 2.345 7.391 1.00 97.69 84 MET A C 1
ATOM 682 O O . MET A 1 84 ? -5.775 2.882 7.163 1.00 97.69 84 MET A O 1
ATOM 686 N N . VAL A 1 85 ? -3.594 3.024 7.705 1.00 96.50 85 VAL A N 1
ATOM 687 C CA . VAL A 1 85 ? -3.515 4.491 7.697 1.00 96.50 85 VAL A CA 1
ATOM 688 C C . VAL A 1 85 ? -2.811 4.932 6.416 1.00 96.50 85 VAL A C 1
ATOM 690 O O . VAL A 1 85 ? -1.979 4.184 5.902 1.00 96.50 85 VAL A O 1
ATOM 693 N N . ARG A 1 86 ? -3.154 6.113 5.895 1.00 91.94 86 ARG A N 1
ATOM 694 C CA . ARG A 1 86 ? -2.500 6.788 4.767 1.00 91.94 86 ARG A CA 1
ATOM 695 C C . ARG A 1 86 ? -2.4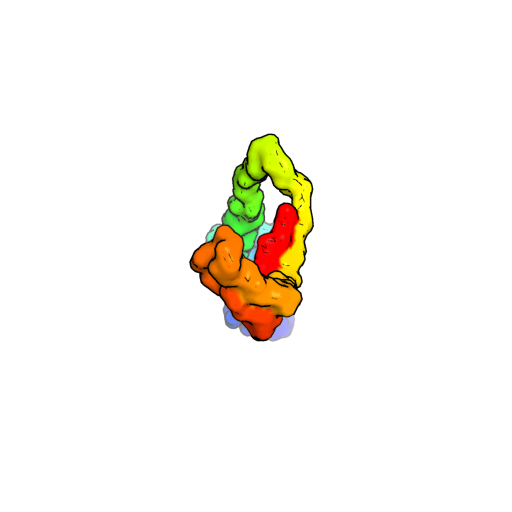73 8.294 4.995 1.00 91.94 86 ARG A C 1
ATOM 697 O O . ARG A 1 86 ? -3.507 8.806 5.473 1.00 91.94 86 ARG A O 1
#

Sequence (86 aa):
FNKHRELTEPAKFHSQTVGSRGPVLEQDSVLHESLQQFIHEKILERPVHVKGFGAFGYFQTIYSMSEHTKLSFLQNSNEKVPVMVR